Protein AF-K9RSM4-F1 (afdb_monomer_lite)

Sequence (144 aa):
MAILQDGEVTAKPLPIGGKDLDLATLADWLKSASPGLLVIEKVHSMPGQGVSSTFKFGQGYGAILGIAAALSIPTELVTPQAWKKTVLAGTAKDKDAAIDYCRRMFPQVSLLPGPRCRKPHDGLADSLCILEYGRRVLVGQLSG

Structure (mmCIF, N/CA/C/O backbone):
data_AF-K9RSM4-F1
#
_entry.id   AF-K9RSM4-F1
#
loop_
_atom_site.group_PDB
_atom_site.id
_atom_site.type_symbol
_atom_site.label_atom_id
_atom_site.label_alt_id
_atom_site.label_comp_id
_atom_site.label_asym_id
_atom_site.label_entity_id
_atom_site.label_seq_id
_atom_site.pdbx_PDB_ins_code
_atom_site.Cartn_x
_atom_site.Cartn_y
_atom_site.Cartn_z
_atom_site.occupancy
_atom_site.B_iso_or_equiv
_atom_site.auth_seq_id
_atom_site.auth_comp_id
_atom_site.auth_asym_id
_atom_site.auth_atom_id
_atom_site.pdbx_PDB_model_num
ATOM 1 N N . MET A 1 1 ? 2.625 -2.810 2.269 1.00 93.88 1 MET A N 1
ATOM 2 C CA . MET A 1 1 ? 1.397 -3.494 1.824 1.00 93.88 1 MET A CA 1
ATOM 3 C C . MET A 1 1 ? 0.770 -4.116 3.047 1.00 93.88 1 MET A C 1
ATOM 5 O O . MET A 1 1 ? 1.448 -4.882 3.725 1.00 93.88 1 MET A O 1
ATOM 9 N N . ALA A 1 2 ? -0.474 -3.753 3.335 1.00 97.50 2 ALA A N 1
ATOM 10 C CA . ALA A 1 2 ? -1.252 -4.343 4.410 1.00 97.50 2 ALA A CA 1
ATOM 11 C C . ALA A 1 2 ? -2.378 -5.190 3.810 1.00 97.50 2 ALA A C 1
ATOM 13 O O . ALA A 1 2 ? -2.890 -4.847 2.744 1.00 97.50 2 ALA A O 1
ATOM 14 N N . ILE A 1 3 ? -2.719 -6.296 4.464 1.00 96.81 3 ILE A N 1
ATOM 15 C CA . ILE A 1 3 ? -3.766 -7.230 4.044 1.00 96.81 3 ILE A CA 1
ATOM 16 C C . ILE A 1 3 ? -4.664 -7.495 5.250 1.00 96.81 3 ILE A C 1
ATOM 18 O O . ILE A 1 3 ? -4.163 -7.689 6.356 1.00 96.81 3 ILE A O 1
ATOM 22 N N . LEU A 1 4 ? -5.976 -7.493 5.017 1.00 96.06 4 LEU A N 1
ATOM 23 C CA . LEU A 1 4 ? -6.986 -7.980 5.949 1.00 96.06 4 LEU A CA 1
ATOM 24 C C . LEU A 1 4 ? -7.592 -9.231 5.326 1.00 96.06 4 LEU A C 1
ATOM 26 O O . LEU A 1 4 ? -8.220 -9.141 4.272 1.00 96.06 4 LEU A O 1
ATOM 30 N N . GLN A 1 5 ? -7.398 -10.372 5.970 1.00 92.62 5 GLN A N 1
ATOM 31 C CA . GLN A 1 5 ? -7.914 -11.657 5.518 1.00 92.62 5 GLN A CA 1
ATOM 32 C C . GLN A 1 5 ? -8.396 -12.436 6.737 1.00 92.62 5 GLN A C 1
ATOM 34 O O . GLN A 1 5 ? -7.697 -12.489 7.742 1.00 92.62 5 GLN A O 1
ATOM 39 N N . ASP A 1 6 ? -9.617 -12.969 6.676 1.00 91.00 6 ASP A N 1
ATOM 40 C CA . ASP A 1 6 ? -10.224 -13.763 7.755 1.00 91.00 6 ASP A CA 1
ATOM 41 C C . ASP A 1 6 ? -10.192 -13.078 9.141 1.00 91.00 6 ASP A C 1
ATOM 43 O O . ASP A 1 6 ? -10.063 -13.713 10.183 1.00 91.00 6 ASP A O 1
ATOM 47 N N . GLY A 1 7 ? -10.3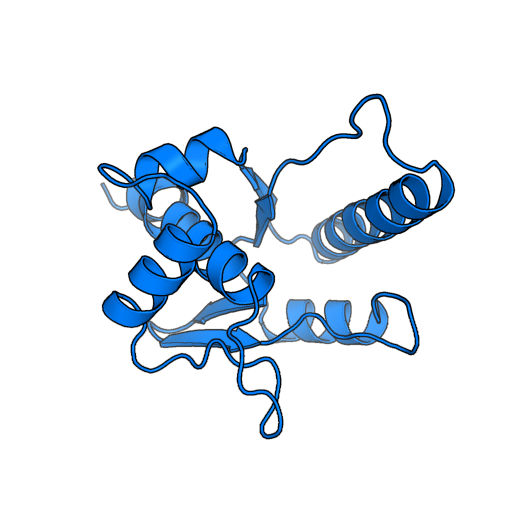12 -11.744 9.154 1.00 89.88 7 GLY A N 1
ATOM 48 C CA . GLY A 1 7 ? -10.268 -10.923 10.371 1.00 89.88 7 GLY A CA 1
ATOM 49 C C . GLY A 1 7 ? -8.858 -10.593 10.874 1.00 89.88 7 GLY A C 1
ATOM 50 O O . GLY A 1 7 ? -8.715 -9.761 11.771 1.00 89.88 7 GLY A O 1
ATOM 51 N N . GLU A 1 8 ? -7.818 -11.174 10.280 1.00 94.25 8 GLU A N 1
ATOM 52 C CA . GLU A 1 8 ? -6.428 -10.912 10.630 1.00 94.25 8 GLU A CA 1
ATOM 53 C C . GLU A 1 8 ? -5.829 -9.812 9.748 1.00 94.25 8 GLU A C 1
ATOM 55 O O . GLU A 1 8 ? -5.921 -9.840 8.519 1.00 94.25 8 GLU A O 1
ATOM 60 N N . VAL A 1 9 ? -5.186 -8.832 10.389 1.00 97.12 9 VAL A N 1
ATOM 61 C CA . VAL A 1 9 ? -4.443 -7.768 9.706 1.00 97.12 9 VAL A CA 1
ATOM 62 C C . VAL A 1 9 ? -2.957 -8.078 9.754 1.00 97.12 9 VAL A C 1
ATOM 64 O O . VAL A 1 9 ? -2.377 -8.196 10.833 1.00 97.12 9 VAL A O 1
ATOM 67 N N . THR A 1 10 ? -2.326 -8.114 8.584 1.00 96.56 10 THR A N 1
ATOM 68 C CA . THR A 1 10 ? -0.872 -8.231 8.433 1.00 96.56 10 THR A CA 1
ATOM 69 C C . THR A 1 10 ? -0.329 -7.071 7.607 1.00 96.56 10 THR A C 1
ATOM 71 O O . THR A 1 10 ? -1.040 -6.479 6.794 1.00 96.56 10 THR A O 1
ATOM 74 N N . ALA A 1 11 ? 0.945 -6.723 7.796 1.00 96.88 11 ALA A N 1
ATOM 75 C CA . ALA A 1 11 ? 1.624 -5.756 6.941 1.00 96.88 11 ALA A CA 1
ATOM 76 C C . ALA A 1 11 ? 3.083 -6.143 6.712 1.00 96.88 11 ALA A C 1
ATOM 78 O O . ALA A 1 11 ? 3.782 -6.584 7.623 1.00 96.88 11 ALA A O 1
ATOM 79 N N . LYS A 1 12 ? 3.550 -5.943 5.480 1.00 95.50 12 LYS A N 1
ATOM 80 C CA . LYS A 1 12 ? 4.948 -6.139 5.087 1.00 95.50 12 LYS A CA 1
ATOM 81 C C . LYS A 1 12 ? 5.389 -5.098 4.056 1.00 95.50 12 LYS A C 1
ATOM 83 O O . LYS A 1 12 ? 4.538 -4.552 3.336 1.00 95.50 12 LYS A O 1
ATOM 88 N N . PRO A 1 13 ? 6.693 -4.775 3.976 1.00 95.88 13 PRO A N 1
ATOM 89 C CA . PRO A 1 13 ? 7.204 -3.891 2.936 1.00 95.88 13 PRO A CA 1
ATOM 90 C C . PRO A 1 13 ? 6.863 -4.433 1.547 1.00 95.88 13 PRO A C 1
ATOM 92 O O . PRO A 1 13 ? 6.699 -5.641 1.366 1.00 95.88 13 PRO A O 1
ATOM 95 N N . LEU A 1 14 ? 6.739 -3.539 0.567 1.00 95.31 14 LEU A N 1
ATOM 96 C CA . LEU A 1 14 ? 6.654 -3.969 -0.827 1.00 95.31 14 LEU A CA 1
ATOM 97 C C . LEU A 1 14 ? 7.940 -4.720 -1.216 1.00 95.31 14 LEU A C 1
ATOM 99 O O . LEU A 1 14 ? 9.003 -4.400 -0.677 1.00 95.31 14 LEU A O 1
ATOM 103 N N . PRO A 1 15 ? 7.860 -5.713 -2.116 1.00 95.81 15 PRO A N 1
ATOM 104 C CA . PRO A 1 15 ? 9.029 -6.492 -2.492 1.00 95.81 15 PRO A CA 1
ATOM 105 C C . PRO A 1 15 ? 9.946 -5.628 -3.364 1.00 95.81 15 PRO A C 1
ATOM 107 O O . PRO A 1 15 ? 9.519 -5.098 -4.384 1.00 95.81 15 PRO A O 1
ATOM 110 N N . ILE A 1 16 ? 11.200 -5.447 -2.952 1.00 94.00 16 ILE A N 1
ATOM 111 C CA . ILE A 1 16 ? 12.178 -4.627 -3.676 1.00 94.00 16 ILE A CA 1
ATOM 112 C C . ILE A 1 16 ? 13.271 -5.534 -4.238 1.00 94.00 16 ILE A C 1
ATOM 114 O O . ILE A 1 16 ? 13.945 -6.237 -3.484 1.00 94.00 16 ILE A O 1
ATOM 118 N N . GLY A 1 17 ? 13.462 -5.479 -5.556 1.00 90.69 17 GLY A N 1
ATOM 119 C CA . GLY A 1 17 ? 14.553 -6.123 -6.279 1.00 90.69 17 GLY A CA 1
ATOM 120 C C . GLY A 1 17 ? 15.616 -5.087 -6.635 1.00 90.69 17 GLY A C 1
ATOM 121 O O . GLY A 1 17 ? 15.430 -4.253 -7.521 1.00 90.69 17 GLY A O 1
ATOM 122 N N . GLY A 1 18 ? 16.747 -5.096 -5.928 1.00 89.44 18 GLY A N 1
ATOM 123 C CA . GLY A 1 18 ? 17.777 -4.073 -6.109 1.00 89.44 18 GLY A CA 1
ATOM 124 C C . GLY A 1 18 ? 17.284 -2.687 -5.681 1.00 89.44 18 GLY A C 1
ATOM 125 O O . GLY A 1 18 ? 17.171 -2.419 -4.487 1.00 89.44 18 GLY A O 1
ATOM 126 N N . LYS A 1 19 ? 17.037 -1.789 -6.644 1.00 86.25 19 LYS A N 1
ATOM 127 C CA . LYS A 1 19 ? 16.567 -0.410 -6.389 1.00 86.25 19 LYS A CA 1
ATOM 128 C C . LYS A 1 19 ? 15.106 -0.178 -6.768 1.00 86.25 19 LYS A C 1
ATOM 130 O O . LYS A 1 19 ? 14.600 0.915 -6.519 1.00 86.25 19 LYS A O 1
ATOM 135 N N . ASP A 1 20 ? 14.460 -1.162 -7.380 1.00 90.50 20 ASP A N 1
ATOM 136 C CA . ASP A 1 20 ? 13.145 -1.002 -7.983 1.00 90.50 20 ASP A CA 1
ATOM 137 C C . ASP A 1 20 ? 12.174 -2.063 -7.431 1.00 90.50 20 ASP A C 1
ATOM 139 O O . ASP A 1 20 ? 12.567 -3.025 -6.767 1.00 90.50 20 ASP A O 1
ATOM 143 N N . LEU A 1 21 ? 10.878 -1.844 -7.648 1.00 94.50 21 LEU A N 1
ATOM 144 C CA . LEU A 1 21 ? 9.825 -2.753 -7.199 1.00 94.50 21 LEU A CA 1
ATOM 145 C C . LEU A 1 21 ? 9.952 -4.097 -7.932 1.00 94.50 21 LEU A C 1
ATOM 147 O O . LEU A 1 21 ? 9.995 -4.128 -9.161 1.00 94.50 21 LEU A O 1
ATOM 151 N N . ASP A 1 22 ? 9.980 -5.200 -7.189 1.00 97.19 22 ASP A N 1
ATOM 152 C CA . ASP A 1 22 ? 9.916 -6.541 -7.768 1.00 97.19 22 ASP A CA 1
ATOM 153 C C . ASP A 1 22 ? 8.461 -6.866 -8.131 1.00 97.19 22 ASP A C 1
ATOM 155 O O . ASP A 1 22 ? 7.653 -7.308 -7.310 1.00 97.19 22 ASP A O 1
ATOM 159 N N . LEU A 1 23 ? 8.123 -6.581 -9.388 1.00 96.75 23 LEU A N 1
ATOM 160 C CA . LEU A 1 23 ? 6.772 -6.726 -9.921 1.00 96.75 23 LEU A CA 1
ATOM 161 C C . LEU A 1 23 ? 6.314 -8.183 -10.000 1.00 96.75 23 LEU A C 1
ATOM 163 O O . LEU A 1 23 ? 5.124 -8.435 -9.831 1.00 96.75 23 LEU A O 1
ATOM 167 N N . ALA A 1 24 ? 7.231 -9.126 -10.234 1.00 97.19 24 ALA A N 1
ATOM 168 C CA . ALA A 1 24 ? 6.894 -10.544 -10.313 1.00 97.19 24 ALA A CA 1
ATOM 169 C C . ALA A 1 24 ? 6.471 -11.056 -8.933 1.00 97.19 24 ALA A C 1
ATOM 171 O O . ALA A 1 24 ? 5.358 -11.556 -8.771 1.00 97.19 24 ALA A O 1
ATOM 172 N N . THR A 1 25 ? 7.296 -10.793 -7.915 1.00 97.94 25 THR A N 1
ATOM 173 C CA . THR A 1 25 ? 6.970 -11.142 -6.528 1.00 97.94 25 THR A CA 1
ATOM 174 C C . THR A 1 25 ? 5.685 -10.451 -6.062 1.00 97.94 25 THR A C 1
ATOM 176 O O . THR A 1 25 ? 4.867 -11.062 -5.373 1.00 97.94 25 THR A O 1
ATOM 179 N N . LEU A 1 26 ? 5.461 -9.185 -6.440 1.00 97.81 26 LEU A N 1
ATOM 180 C CA . LEU A 1 26 ? 4.220 -8.488 -6.096 1.00 97.81 26 LEU A CA 1
ATOM 181 C C . LEU A 1 26 ? 2.989 -9.120 -6.766 1.00 97.81 26 LEU A C 1
ATOM 183 O O . LEU A 1 26 ? 1.961 -9.277 -6.106 1.00 97.81 26 LEU A O 1
ATOM 187 N N . ALA A 1 27 ? 3.082 -9.480 -8.047 1.00 98.19 27 ALA A N 1
ATOM 188 C CA . ALA A 1 27 ? 1.997 -10.143 -8.763 1.00 98.19 27 ALA A CA 1
ATOM 189 C C . ALA A 1 27 ? 1.659 -11.499 -8.132 1.00 98.19 27 ALA A C 1
ATOM 191 O O . ALA A 1 27 ? 0.482 -11.784 -7.913 1.00 98.19 27 ALA A O 1
ATOM 192 N N . ASP A 1 28 ? 2.668 -12.283 -7.751 1.00 98.06 28 ASP A N 1
ATOM 193 C CA . ASP A 1 28 ? 2.472 -13.556 -7.054 1.00 98.06 28 ASP A CA 1
ATOM 194 C C . ASP A 1 28 ? 1.812 -13.362 -5.686 1.00 98.06 28 ASP A C 1
ATOM 196 O O . ASP A 1 28 ? 0.908 -14.117 -5.319 1.00 98.06 28 ASP A O 1
ATOM 200 N N . TRP A 1 29 ? 2.208 -12.327 -4.937 1.00 97.19 29 TRP A N 1
ATOM 201 C CA . TRP A 1 29 ? 1.574 -11.989 -3.660 1.00 97.19 29 TRP A CA 1
ATOM 202 C C . TRP A 1 29 ? 0.100 -11.618 -3.830 1.00 97.19 29 TRP A C 1
ATOM 204 O O . TRP A 1 29 ? -0.731 -12.121 -3.076 1.00 97.19 29 TRP A O 1
ATOM 214 N N . LEU A 1 30 ? -0.234 -10.774 -4.809 1.00 97.12 30 LEU A N 1
ATOM 215 C CA . LEU A 1 30 ? -1.618 -10.368 -5.077 1.00 97.12 30 LEU A CA 1
ATOM 216 C C . LEU A 1 30 ? -2.465 -11.535 -5.586 1.00 97.12 30 LEU A C 1
ATOM 218 O O . LEU A 1 30 ? -3.591 -11.714 -5.129 1.00 97.12 30 LEU A O 1
ATOM 222 N N . LYS A 1 31 ? -1.913 -12.365 -6.474 1.00 97.19 31 LYS A N 1
ATOM 223 C CA . LYS A 1 31 ? -2.581 -13.567 -6.982 1.00 97.19 31 LYS A CA 1
ATOM 224 C C . LYS A 1 31 ? -2.859 -14.575 -5.867 1.00 97.19 31 LYS A C 1
ATOM 226 O O . LYS A 1 31 ? -3.945 -15.137 -5.822 1.00 97.19 31 LYS A O 1
ATOM 231 N N . SER A 1 32 ? -1.897 -14.782 -4.967 1.00 95.88 32 SER A N 1
ATOM 232 C CA . SER A 1 32 ? -2.038 -15.719 -3.844 1.00 95.88 32 SER A CA 1
ATOM 233 C C . SER A 1 32 ? -3.026 -15.219 -2.791 1.00 95.88 32 SER A C 1
ATOM 235 O O . SER A 1 32 ? -3.785 -16.011 -2.247 1.00 95.88 32 SER A O 1
ATOM 237 N N . ALA A 1 33 ? -3.024 -13.913 -2.506 1.00 94.94 33 ALA A N 1
ATOM 238 C CA . ALA A 1 33 ? -3.967 -13.306 -1.570 1.00 94.94 33 ALA A CA 1
ATOM 239 C C . ALA A 1 33 ? -5.393 -13.212 -2.140 1.00 94.94 33 ALA A C 1
ATOM 241 O O . ALA A 1 33 ? -6.346 -13.176 -1.371 1.00 94.94 33 ALA A O 1
ATOM 242 N N . SER A 1 34 ? -5.534 -13.145 -3.472 1.00 95.62 34 SER A N 1
ATOM 243 C CA . SER A 1 34 ? -6.808 -13.029 -4.196 1.00 95.62 34 SER A CA 1
ATOM 244 C C . SER A 1 34 ? -7.796 -12.039 -3.544 1.00 95.62 34 SER A C 1
ATOM 246 O O . SER A 1 34 ? -8.931 -12.412 -3.231 1.00 95.62 34 SER A O 1
ATOM 248 N N . PRO A 1 35 ? -7.384 -10.781 -3.290 1.00 95.88 35 PRO A N 1
ATOM 249 C CA . PRO A 1 35 ? -8.199 -9.846 -2.529 1.00 95.88 35 PRO A CA 1
ATOM 250 C C . PRO A 1 35 ? -9.472 -9.472 -3.296 1.00 95.88 35 PRO A C 1
ATOM 252 O O . PRO A 1 35 ? -9.429 -9.197 -4.494 1.00 95.88 35 PRO A O 1
ATOM 255 N N . GLY A 1 36 ? -10.598 -9.373 -2.587 1.00 96.38 36 GLY A N 1
ATOM 256 C CA . GLY A 1 36 ? -11.847 -8.864 -3.168 1.00 96.38 36 GLY A CA 1
ATOM 257 C C . GLY A 1 36 ? -11.810 -7.364 -3.491 1.00 96.38 36 GLY A C 1
ATOM 258 O O . GLY A 1 36 ? -12.634 -6.881 -4.261 1.00 96.38 36 GLY A O 1
ATOM 259 N N . LEU A 1 37 ? -10.860 -6.626 -2.908 1.00 97.56 37 LEU A N 1
ATOM 260 C CA . LEU A 1 37 ? -10.655 -5.200 -3.136 1.00 97.56 37 LEU A CA 1
ATOM 261 C C . LEU A 1 37 ? -9.192 -4.825 -2.873 1.00 97.56 37 LEU A C 1
ATOM 263 O O . LEU A 1 37 ? -8.640 -5.157 -1.822 1.00 97.56 37 LEU A O 1
ATOM 267 N N . LEU A 1 38 ? -8.590 -4.072 -3.789 1.00 98.25 38 LEU A N 1
ATOM 268 C CA . LEU A 1 38 ? -7.300 -3.416 -3.608 1.00 98.25 38 LEU A CA 1
ATOM 269 C C . LEU A 1 38 ? -7.504 -1.905 -3.467 1.00 98.25 38 LEU A C 1
ATOM 271 O O . LEU A 1 38 ? -8.114 -1.267 -4.317 1.00 98.25 38 LEU A O 1
ATOM 275 N N . VAL A 1 39 ? -6.969 -1.314 -2.401 1.00 98.44 39 VAL A N 1
ATOM 276 C CA . VAL A 1 39 ? -7.069 0.131 -2.155 1.00 98.44 39 VAL A CA 1
ATOM 277 C C . VAL A 1 39 ? -5.691 0.758 -2.301 1.00 98.44 39 VAL A C 1
ATOM 279 O O . VAL A 1 39 ? -4.738 0.334 -1.644 1.00 98.44 39 VAL A O 1
ATOM 282 N N . ILE A 1 40 ? -5.574 1.762 -3.166 1.00 98.19 40 ILE A N 1
ATOM 283 C CA . ILE A 1 40 ? -4.305 2.422 -3.488 1.00 98.19 40 ILE A CA 1
ATOM 284 C C . ILE A 1 40 ? -4.454 3.925 -3.276 1.00 98.19 40 ILE A C 1
ATOM 286 O O . ILE A 1 40 ? -5.466 4.524 -3.639 1.00 98.19 40 ILE A O 1
ATOM 290 N N . GLU A 1 41 ? -3.431 4.558 -2.701 1.00 97.94 41 GLU A N 1
ATOM 291 C CA . GLU A 1 41 ? -3.405 6.014 -2.602 1.00 97.94 41 GLU A CA 1
ATOM 292 C C . GLU A 1 41 ? -3.361 6.656 -3.997 1.00 97.94 41 GLU A C 1
ATOM 294 O O . GLU A 1 41 ? -2.473 6.385 -4.807 1.00 97.94 41 GLU A O 1
ATOM 299 N N . LYS A 1 42 ? -4.313 7.547 -4.268 1.00 97.25 42 LYS A N 1
ATOM 300 C CA . LYS A 1 42 ? -4.375 8.352 -5.482 1.00 97.25 42 LYS A CA 1
ATOM 301 C C . LYS A 1 42 ? -3.345 9.473 -5.403 1.00 97.25 42 LYS A C 1
ATOM 303 O O . LYS A 1 42 ? -3.568 10.495 -4.754 1.00 97.25 42 LYS A O 1
ATOM 308 N N . VAL A 1 43 ? -2.242 9.281 -6.111 1.00 93.00 43 VAL A N 1
ATOM 309 C CA . VAL A 1 43 ? -1.100 10.200 -6.170 1.00 93.00 43 VAL A CA 1
ATOM 310 C C . VAL A 1 43 ? -1.005 10.889 -7.530 1.00 93.00 43 VAL A C 1
ATOM 312 O O . VAL A 1 43 ? -1.527 10.405 -8.533 1.00 93.00 43 VAL A O 1
ATOM 315 N N . HIS A 1 44 ? -0.324 12.031 -7.568 1.00 89.31 44 HIS A N 1
ATOM 316 C CA . HIS A 1 44 ? -0.008 12.759 -8.794 1.00 89.31 44 HIS A CA 1
ATOM 317 C C . HIS A 1 44 ? 1.376 13.403 -8.692 1.00 89.31 44 HIS A C 1
ATOM 319 O O . HIS A 1 44 ? 1.896 13.616 -7.596 1.00 89.31 44 HIS A O 1
ATOM 325 N N . SER A 1 45 ? 1.977 13.724 -9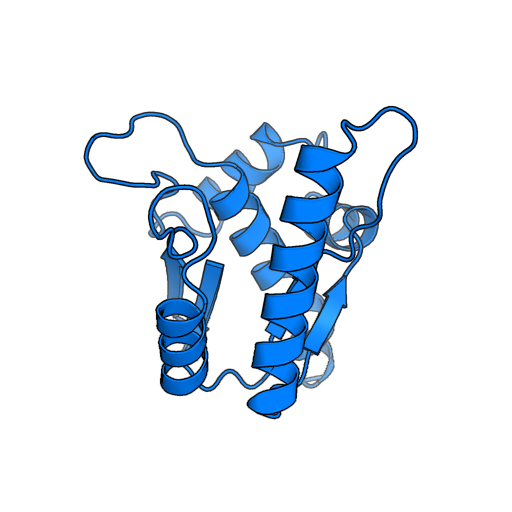.838 1.00 87.94 45 SER A N 1
ATOM 326 C CA . SER A 1 45 ? 3.219 14.497 -9.878 1.00 87.94 45 SER A CA 1
ATOM 327 C C . SER A 1 45 ? 3.001 15.904 -9.323 1.00 87.94 45 SER A C 1
ATOM 329 O O . SER A 1 45 ? 1.954 16.514 -9.566 1.00 87.94 45 SER A O 1
ATOM 331 N N . MET A 1 46 ? 4.011 16.435 -8.636 1.00 86.19 46 MET A N 1
ATOM 332 C CA . MET A 1 46 ? 4.014 17.803 -8.118 1.00 86.19 46 MET A CA 1
ATOM 333 C C . MET A 1 46 ? 5.091 18.657 -8.797 1.00 86.19 46 MET A C 1
ATOM 335 O O . MET A 1 46 ? 6.185 18.149 -9.073 1.00 86.19 46 MET A O 1
ATOM 339 N N . PRO A 1 47 ? 4.834 19.960 -9.028 1.00 87.56 47 PRO A N 1
ATOM 340 C CA . PRO A 1 47 ? 5.874 20.895 -9.443 1.00 87.56 47 PRO A CA 1
ATOM 341 C C . PRO A 1 47 ? 7.076 20.858 -8.486 1.00 87.56 47 PRO A C 1
ATOM 343 O O . PRO A 1 47 ? 6.905 20.768 -7.272 1.00 87.56 47 PRO A O 1
ATOM 346 N N . GLY A 1 48 ? 8.292 20.921 -9.033 1.00 88.00 48 GLY A N 1
ATOM 347 C CA . GLY A 1 48 ? 9.536 20.937 -8.249 1.00 88.00 48 GLY A CA 1
ATOM 348 C C . GLY A 1 48 ? 10.088 19.563 -7.842 1.00 88.00 48 GLY A C 1
ATOM 349 O O . GLY A 1 48 ? 11.145 19.505 -7.218 1.00 88.00 48 GLY A O 1
ATOM 350 N N . GLN A 1 49 ? 9.432 18.453 -8.202 1.00 88.69 49 GLN A N 1
ATOM 351 C CA . GLN A 1 49 ? 9.992 17.113 -7.994 1.00 88.69 49 GLN A CA 1
ATOM 352 C C . GLN A 1 49 ? 11.050 16.755 -9.051 1.00 88.69 49 GLN A C 1
ATOM 354 O O . GLN A 1 49 ? 10.932 17.118 -10.222 1.00 88.69 49 GLN A O 1
ATOM 359 N N . GLY A 1 50 ? 12.073 15.993 -8.651 1.00 92.50 50 GLY A N 1
ATOM 360 C CA . GLY A 1 50 ? 13.109 15.509 -9.565 1.00 92.50 50 GLY A CA 1
ATOM 361 C C . GLY A 1 50 ? 12.538 14.563 -10.625 1.00 92.50 50 GLY A C 1
ATOM 362 O O . GLY A 1 50 ? 11.930 13.546 -10.293 1.00 92.50 50 GLY A O 1
ATOM 363 N N . VAL A 1 51 ? 12.779 14.860 -11.904 1.00 93.00 51 VAL A N 1
ATOM 364 C CA . VAL A 1 51 ? 12.166 14.143 -13.040 1.00 93.00 51 VAL A CA 1
ATOM 365 C C . VAL A 1 51 ? 12.441 12.636 -13.034 1.00 93.00 51 VAL A C 1
ATOM 367 O O . VAL A 1 51 ? 11.530 11.846 -13.267 1.00 93.00 51 VAL A O 1
ATOM 370 N N . SER A 1 52 ? 13.665 12.219 -12.692 1.00 91.31 52 SER A N 1
ATOM 371 C CA . SER A 1 52 ? 14.038 10.798 -12.647 1.00 91.31 52 SER A CA 1
ATOM 372 C C . SER A 1 52 ? 13.298 10.043 -11.537 1.00 91.31 52 SER A C 1
ATOM 374 O O . SER A 1 52 ? 12.745 8.971 -11.781 1.00 91.31 52 SER A O 1
ATOM 376 N N . SER A 1 53 ? 13.221 10.619 -10.332 1.00 89.06 53 SER A N 1
ATOM 377 C CA . SER A 1 53 ? 12.474 10.026 -9.217 1.00 89.06 53 SER A CA 1
ATOM 378 C C . SER A 1 53 ? 10.972 9.990 -9.486 1.00 89.06 53 SER A C 1
ATOM 380 O O . SER A 1 53 ? 10.332 8.986 -9.185 1.00 89.06 53 SER A O 1
ATOM 382 N N . THR A 1 54 ? 10.420 11.039 -10.101 1.00 93.25 54 THR A N 1
ATOM 383 C CA . THR A 1 54 ? 8.997 11.102 -10.456 1.00 93.25 54 THR A CA 1
ATOM 384 C C . THR A 1 54 ? 8.643 10.052 -11.505 1.00 93.25 54 THR A C 1
ATOM 386 O O . THR A 1 54 ? 7.634 9.369 -11.355 1.00 93.25 54 THR A O 1
ATOM 389 N N . PHE A 1 55 ? 9.488 9.862 -12.525 1.00 92.25 55 PHE A N 1
ATOM 390 C CA . PHE A 1 55 ? 9.284 8.819 -13.533 1.00 92.25 55 PHE A CA 1
ATOM 391 C C . PHE A 1 55 ? 9.307 7.418 -12.912 1.00 92.25 55 PHE A C 1
ATOM 393 O O . PHE A 1 55 ? 8.376 6.645 -13.120 1.00 92.25 55 PHE A O 1
ATOM 400 N N . LYS A 1 56 ? 10.318 7.107 -12.088 1.00 91.06 56 LYS A N 1
ATOM 401 C CA . LYS A 1 56 ? 10.413 5.813 -11.388 1.00 91.06 56 LYS A CA 1
ATOM 402 C C . LYS A 1 56 ? 9.212 5.547 -10.483 1.00 91.06 56 LYS A C 1
ATOM 404 O O . LYS A 1 56 ? 8.663 4.448 -10.488 1.00 91.06 56 LYS A O 1
ATOM 409 N N . PHE A 1 57 ? 8.791 6.556 -9.722 1.00 92.12 57 PHE A N 1
ATOM 410 C CA . PHE A 1 57 ? 7.608 6.458 -8.874 1.00 92.12 57 PHE A CA 1
ATOM 411 C C . PHE A 1 57 ? 6.343 6.203 -9.705 1.00 92.12 57 PHE A C 1
ATOM 413 O O . PHE A 1 57 ? 5.582 5.289 -9.394 1.00 92.12 57 PHE A O 1
ATOM 420 N N . GLY A 1 58 ? 6.157 6.950 -10.798 1.00 94.75 58 GLY A N 1
ATOM 421 C CA . GLY A 1 58 ? 5.044 6.766 -11.729 1.00 94.75 58 GLY A CA 1
ATOM 422 C C . GLY A 1 58 ? 5.036 5.386 -12.389 1.00 94.75 58 GLY A C 1
ATOM 423 O O . GLY A 1 58 ? 3.975 4.777 -12.498 1.00 94.75 58 GLY A O 1
ATOM 424 N N . GLN A 1 59 ? 6.206 4.855 -12.758 1.00 95.00 59 GLN A N 1
ATOM 425 C CA . GLN A 1 59 ? 6.351 3.496 -13.283 1.00 95.00 59 GLN A CA 1
ATOM 426 C C . GLN A 1 59 ? 5.903 2.453 -12.252 1.00 95.00 59 GLN A C 1
ATOM 428 O O . GLN A 1 59 ? 5.131 1.561 -12.592 1.00 95.00 59 GLN A O 1
ATOM 433 N N . GLY A 1 60 ? 6.337 2.576 -10.993 1.00 95.06 60 GLY A N 1
ATOM 434 C CA . GLY A 1 60 ? 5.904 1.685 -9.914 1.00 95.06 60 GLY A CA 1
ATOM 435 C C . GLY A 1 60 ? 4.396 1.762 -9.663 1.00 95.06 60 GLY A C 1
ATOM 436 O O . GLY A 1 60 ? 3.727 0.734 -9.633 1.00 95.06 60 GLY A O 1
ATOM 437 N N . TYR A 1 61 ? 3.848 2.974 -9.552 1.00 96.62 61 TYR A N 1
ATOM 438 C CA . TYR A 1 61 ? 2.411 3.204 -9.385 1.00 96.62 61 TYR A CA 1
ATOM 439 C C . TYR A 1 61 ? 1.596 2.590 -10.533 1.00 96.62 61 TYR A C 1
ATOM 441 O O . TYR A 1 61 ? 0.681 1.805 -10.292 1.00 96.62 61 TYR A O 1
ATOM 449 N N . GLY A 1 62 ? 1.969 2.880 -11.782 1.00 97.56 62 GLY A N 1
ATOM 450 C CA . GLY A 1 62 ? 1.307 2.333 -12.966 1.00 97.56 62 GLY A CA 1
ATOM 451 C C . GLY A 1 62 ? 1.412 0.811 -13.058 1.00 97.56 62 GLY A C 1
ATOM 452 O O . GLY A 1 62 ? 0.438 0.156 -13.418 1.00 97.56 62 GLY A O 1
ATOM 453 N N . ALA A 1 63 ? 2.553 0.230 -12.679 1.00 97.56 63 ALA A N 1
ATOM 454 C CA . ALA A 1 63 ? 2.734 -1.217 -12.672 1.00 97.56 63 ALA A CA 1
ATOM 455 C C . ALA A 1 63 ? 1.819 -1.916 -11.657 1.00 97.56 63 ALA A C 1
ATOM 457 O O . ALA A 1 63 ? 1.230 -2.941 -11.989 1.00 97.56 63 ALA A O 1
ATOM 458 N N . ILE A 1 64 ? 1.641 -1.353 -10.456 1.00 97.81 64 ILE A N 1
ATOM 459 C CA . ILE A 1 64 ? 0.706 -1.896 -9.455 1.00 97.81 64 ILE A CA 1
ATOM 460 C C . ILE A 1 64 ? -0.725 -1.898 -10.010 1.00 97.81 64 ILE A C 1
ATOM 462 O O . ILE A 1 64 ? -1.410 -2.916 -9.919 1.00 97.81 64 ILE A O 1
ATOM 466 N N . LEU A 1 65 ? -1.156 -0.794 -10.632 1.00 98.44 65 LEU A N 1
ATOM 467 C CA . LEU A 1 65 ? -2.474 -0.712 -11.275 1.00 98.44 65 LEU A CA 1
ATOM 468 C C . LEU A 1 65 ? -2.619 -1.714 -12.423 1.00 98.44 65 LEU A C 1
ATOM 470 O O . LEU A 1 65 ? -3.657 -2.358 -12.548 1.00 98.44 65 LEU A O 1
ATOM 474 N N . GLY A 1 66 ? -1.574 -1.874 -13.236 1.00 98.56 66 GLY A N 1
ATOM 475 C CA . GLY A 1 66 ? -1.546 -2.840 -14.330 1.00 98.56 66 GLY A CA 1
ATOM 476 C C . GLY A 1 66 ? -1.662 -4.284 -13.843 1.00 98.56 66 GLY A C 1
ATOM 477 O O . GLY A 1 66 ? -2.445 -5.045 -14.402 1.00 98.56 66 GLY A O 1
ATOM 478 N N . ILE A 1 67 ? -0.942 -4.654 -12.778 1.00 98.50 67 ILE A N 1
ATOM 479 C CA . ILE A 1 67 ? -1.039 -5.985 -12.156 1.00 98.50 67 ILE A CA 1
ATOM 480 C C . ILE A 1 67 ? -2.453 -6.218 -11.622 1.00 98.50 67 ILE A C 1
ATOM 482 O O . ILE A 1 67 ? -3.041 -7.262 -11.895 1.00 98.50 67 ILE A O 1
ATOM 486 N N . ALA A 1 68 ? -3.013 -5.252 -10.892 1.00 98.38 68 ALA A N 1
ATOM 487 C CA . ALA A 1 68 ? -4.359 -5.371 -10.341 1.00 98.38 68 ALA A CA 1
ATOM 488 C C . ALA A 1 68 ? -5.413 -5.553 -11.444 1.00 98.38 68 ALA A C 1
ATOM 490 O O . ALA A 1 68 ? -6.237 -6.463 -11.363 1.00 98.38 68 ALA A O 1
ATOM 491 N N . ALA A 1 69 ? -5.327 -4.757 -12.515 1.00 98.50 69 ALA A N 1
ATOM 492 C CA . ALA A 1 69 ? -6.198 -4.880 -13.679 1.00 98.50 69 ALA A CA 1
ATOM 493 C C . ALA A 1 69 ? -6.030 -6.234 -14.390 1.00 98.50 69 ALA A C 1
ATOM 495 O O . ALA A 1 69 ? -7.022 -6.887 -14.705 1.00 98.50 69 ALA A O 1
ATOM 496 N N . ALA A 1 70 ? -4.791 -6.694 -14.596 1.00 98.50 70 ALA A N 1
ATOM 497 C CA . ALA A 1 70 ? -4.505 -7.982 -15.230 1.00 98.50 70 ALA A CA 1
ATOM 498 C C . ALA A 1 70 ? -5.038 -9.174 -14.417 1.00 98.50 70 ALA A C 1
ATOM 500 O O . ALA A 1 70 ? -5.473 -10.169 -14.991 1.00 98.50 70 ALA A O 1
ATOM 501 N N . LEU A 1 71 ? -5.036 -9.063 -13.087 1.00 98.25 71 LEU A N 1
ATOM 502 C CA . LEU A 1 71 ? -5.603 -10.058 -12.174 1.00 98.25 71 LEU A CA 1
ATOM 503 C C . LEU A 1 71 ? -7.112 -9.875 -11.939 1.00 98.25 71 LEU A C 1
ATOM 505 O O . LEU A 1 71 ? -7.692 -10.63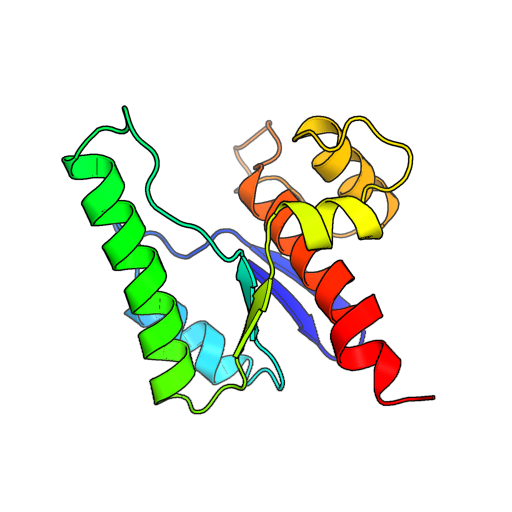3 -11.168 1.00 98.25 71 LEU A O 1
ATOM 509 N N . SER A 1 72 ? -7.754 -8.902 -12.597 1.00 98.19 72 SER A N 1
ATOM 510 C CA . SER A 1 72 ? -9.175 -8.565 -12.413 1.00 98.19 72 SER A CA 1
ATOM 511 C C . SER A 1 72 ? -9.554 -8.256 -10.957 1.00 98.19 72 SER A C 1
ATOM 513 O O . SER A 1 72 ? -10.665 -8.550 -10.521 1.00 98.19 72 SER A O 1
ATOM 515 N N . ILE A 1 73 ? -8.634 -7.655 -10.200 1.00 98.19 73 ILE A N 1
ATOM 516 C CA . ILE A 1 73 ? -8.863 -7.253 -8.811 1.00 98.19 73 ILE A CA 1
ATOM 517 C C . ILE A 1 73 ? -9.589 -5.898 -8.807 1.00 98.19 73 ILE A C 1
ATOM 519 O O . ILE A 1 73 ? -9.029 -4.914 -9.312 1.00 98.19 73 ILE A O 1
ATOM 523 N N . PRO A 1 74 ? -10.797 -5.793 -8.215 1.00 97.81 74 PRO A N 1
ATOM 524 C CA . PRO A 1 74 ? -11.458 -4.507 -8.018 1.00 97.81 74 PRO A CA 1
ATOM 525 C C . PRO A 1 74 ? -10.523 -3.545 -7.289 1.00 97.81 74 PRO A C 1
ATOM 527 O O . PRO A 1 74 ? -9.959 -3.892 -6.252 1.00 97.81 74 PRO A O 1
ATOM 530 N N . THR A 1 75 ? -10.310 -2.356 -7.850 1.00 98.31 75 THR A N 1
ATOM 531 C CA . THR A 1 75 ? -9.305 -1.412 -7.351 1.00 98.31 75 THR A CA 1
ATOM 532 C C . THR A 1 75 ? -9.918 -0.042 -7.116 1.00 98.31 75 THR A C 1
ATOM 534 O O . THR A 1 75 ? -10.496 0.540 -8.029 1.00 98.31 75 THR A O 1
ATOM 537 N N . GLU A 1 76 ? -9.7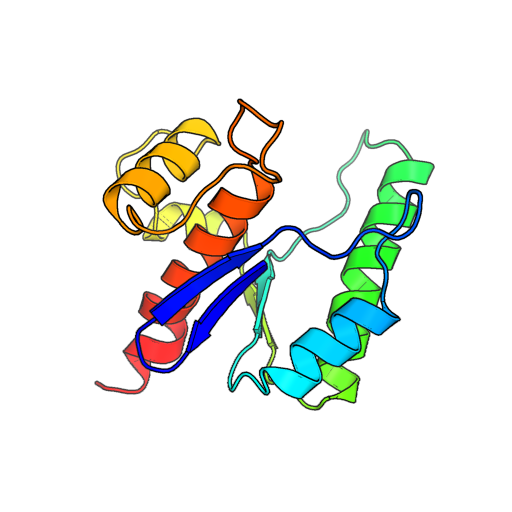22 0.495 -5.915 1.00 98.25 76 GLU A N 1
ATOM 538 C CA . GLU A 1 76 ? -10.191 1.821 -5.516 1.00 98.25 76 GLU A CA 1
ATOM 539 C C . GLU A 1 76 ? -9.021 2.768 -5.250 1.00 98.25 76 GLU A C 1
ATOM 541 O O . GLU A 1 76 ? -8.072 2.444 -4.528 1.00 98.25 76 GLU A O 1
ATOM 546 N N . LEU A 1 77 ? -9.101 3.966 -5.836 1.00 98.31 77 LEU A N 1
ATOM 547 C CA . LEU A 1 77 ? -8.082 5.005 -5.703 1.00 98.31 77 LEU A CA 1
ATOM 548 C C . LEU A 1 77 ? -8.533 6.069 -4.706 1.00 98.31 77 LEU A C 1
ATOM 550 O O . LEU A 1 77 ? -9.428 6.866 -4.991 1.00 98.31 77 LEU A O 1
ATOM 554 N N . VAL A 1 78 ? -7.863 6.139 -3.558 1.00 97.94 78 VAL A N 1
ATOM 555 C CA . VAL A 1 78 ? -8.262 7.007 -2.439 1.00 97.94 78 VAL A CA 1
ATOM 556 C C . VAL A 1 78 ? -7.271 8.143 -2.244 1.00 97.94 78 VAL A C 1
ATOM 558 O O . VAL A 1 78 ? -6.066 7.929 -2.188 1.00 97.94 78 VAL A O 1
ATOM 561 N N . THR A 1 79 ? -7.743 9.382 -2.141 1.00 97.81 79 THR A N 1
ATOM 562 C CA . THR A 1 79 ? -6.824 10.517 -1.974 1.00 97.81 79 THR A CA 1
ATOM 563 C C . THR A 1 79 ? -6.215 10.545 -0.567 1.00 97.81 79 THR A C 1
ATOM 565 O O . THR A 1 79 ? -6.893 10.154 0.394 1.00 97.81 79 THR A O 1
ATOM 568 N N . PRO A 1 80 ? -4.987 11.082 -0.404 1.00 97.31 80 PRO A N 1
ATOM 569 C CA . PRO A 1 80 ? -4.381 11.295 0.908 1.00 97.31 80 PRO A CA 1
ATOM 570 C C . PRO A 1 80 ? -5.306 12.025 1.883 1.00 97.31 80 PRO A C 1
ATOM 572 O O . PRO A 1 80 ? -5.421 11.683 3.057 1.00 97.31 80 PRO A O 1
ATOM 575 N N . GLN A 1 81 ? -6.010 13.040 1.386 1.00 97.12 81 GLN A N 1
ATOM 576 C CA . GLN A 1 81 ? -6.909 13.867 2.179 1.00 97.12 81 GLN A CA 1
ATOM 577 C C . GLN A 1 81 ? -8.116 13.068 2.681 1.00 97.12 81 GLN A C 1
ATOM 579 O O . GLN A 1 81 ? -8.523 13.253 3.829 1.00 97.12 81 GLN A O 1
ATOM 584 N N . ALA A 1 82 ? -8.683 12.187 1.848 1.00 97.62 82 ALA A N 1
ATOM 585 C CA . ALA A 1 82 ? -9.855 11.395 2.203 1.00 97.62 82 ALA A CA 1
ATOM 586 C C . ALA A 1 82 ? -9.538 10.401 3.325 1.00 97.62 82 ALA A C 1
ATOM 588 O O . ALA A 1 82 ? -10.197 10.431 4.369 1.00 97.62 82 ALA A O 1
ATOM 589 N N . TRP A 1 83 ? -8.498 9.576 3.162 1.00 97.94 83 TRP A N 1
ATOM 590 C CA . TRP A 1 83 ? -8.177 8.575 4.178 1.00 97.94 83 TRP A CA 1
ATOM 591 C C . TRP A 1 83 ? -7.673 9.219 5.472 1.00 97.94 83 TRP A C 1
ATOM 593 O O . TRP A 1 83 ? -8.111 8.826 6.553 1.00 97.94 83 TRP A O 1
ATOM 603 N N . LYS A 1 84 ? -6.856 10.282 5.396 1.00 98.25 84 LYS A N 1
ATOM 604 C CA . LYS A 1 84 ? -6.384 11.006 6.590 1.00 98.25 84 LYS A CA 1
ATOM 605 C C . LYS A 1 84 ? -7.519 11.671 7.353 1.00 98.25 84 LYS A C 1
ATOM 607 O O . LYS A 1 84 ? -7.501 11.685 8.581 1.00 98.25 84 LYS A O 1
ATOM 612 N N . LYS A 1 85 ? -8.511 12.232 6.652 1.00 97.31 85 LYS A N 1
ATOM 613 C CA . LYS A 1 85 ? -9.685 12.845 7.290 1.00 97.31 85 LYS A CA 1
ATOM 614 C C . LYS A 1 85 ? -10.461 11.827 8.122 1.00 97.31 85 LYS A C 1
ATOM 616 O O . LYS A 1 85 ? -10.892 12.176 9.214 1.00 97.31 85 LYS A O 1
ATOM 621 N N . THR A 1 86 ? -10.624 10.609 7.615 1.00 97.19 86 THR A N 1
ATOM 622 C CA . THR A 1 86 ? -11.412 9.563 8.277 1.00 97.19 86 THR A CA 1
ATOM 623 C C . THR A 1 86 ? -10.626 8.822 9.355 1.00 97.19 86 THR A C 1
ATOM 625 O O . THR A 1 86 ? -11.132 8.614 10.455 1.00 97.19 86 THR A O 1
ATOM 628 N N . VAL A 1 87 ? -9.401 8.396 9.050 1.00 97.81 87 VAL A N 1
ATOM 629 C CA . VAL A 1 87 ? -8.621 7.494 9.913 1.00 97.81 87 VAL A CA 1
ATOM 630 C C . VAL A 1 87 ? -7.876 8.273 10.992 1.00 97.81 87 VAL A C 1
ATOM 632 O O . VAL A 1 87 ? -7.856 7.862 12.148 1.00 97.81 87 VAL A O 1
ATOM 635 N N . LEU A 1 88 ? -7.326 9.436 10.636 1.00 97.94 88 LEU A N 1
ATOM 636 C CA . LEU A 1 88 ? -6.526 10.285 11.523 1.00 97.94 88 LEU A CA 1
ATOM 637 C C . LEU A 1 88 ? -7.311 11.513 12.016 1.00 97.94 88 LEU A C 1
ATOM 639 O O . LEU A 1 88 ? -6.737 12.574 12.288 1.00 97.94 88 LEU A O 1
ATOM 643 N N . ALA A 1 89 ? -8.638 11.391 12.107 1.00 96.56 89 ALA A N 1
ATOM 644 C CA . ALA A 1 89 ? -9.514 12.440 12.620 1.00 96.56 89 ALA A CA 1
ATOM 645 C C . ALA A 1 89 ? -9.059 12.909 14.016 1.00 96.56 89 ALA A C 1
ATOM 647 O O . ALA A 1 89 ? -8.725 12.097 14.875 1.00 96.56 89 ALA A O 1
ATOM 648 N N . GLY A 1 90 ? -9.032 14.228 14.236 1.00 95.56 90 GLY A N 1
ATOM 649 C CA . GLY A 1 90 ? -8.611 14.820 15.514 1.00 95.56 90 GLY A CA 1
ATOM 650 C C . GLY A 1 90 ? -7.100 14.834 15.778 1.00 95.56 90 GLY A C 1
ATOM 651 O O . GLY A 1 90 ? -6.693 15.187 16.877 1.00 95.56 90 GLY A O 1
ATOM 652 N N . THR A 1 91 ? -6.265 14.479 14.797 1.00 96.50 91 THR A N 1
ATOM 653 C CA . THR A 1 91 ? -4.796 14.507 14.920 1.00 96.50 91 THR A CA 1
ATOM 654 C C . THR A 1 91 ? -4.158 15.533 13.976 1.00 96.50 91 THR A C 1
ATOM 656 O O . THR A 1 91 ? -4.845 16.158 13.162 1.00 96.50 91 THR A O 1
ATOM 659 N N . ALA A 1 92 ? -2.828 15.648 14.029 1.00 94.81 92 ALA A N 1
ATOM 660 C CA . ALA A 1 92 ? -2.037 16.432 13.081 1.00 94.81 92 ALA A CA 1
ATOM 661 C C . ALA A 1 92 ? -2.053 15.880 11.636 1.00 94.81 92 ALA A C 1
ATOM 663 O O . ALA A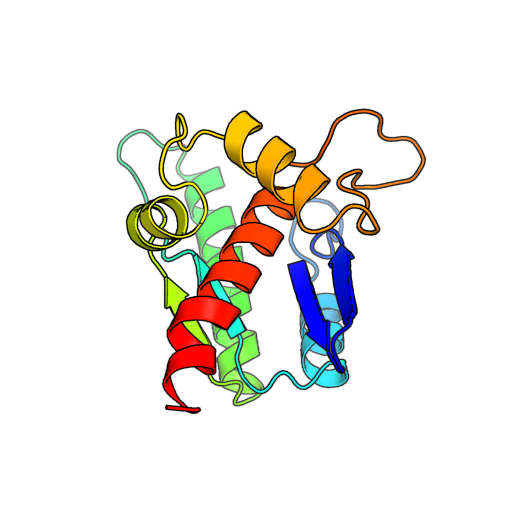 1 92 ? -1.703 16.608 10.709 1.00 94.81 92 ALA A O 1
ATOM 664 N N . LYS A 1 93 ? -2.505 14.630 11.413 1.00 95.25 93 LYS A N 1
ATOM 665 C CA . LYS A 1 93 ? -2.561 13.958 10.090 1.00 95.25 93 LYS A CA 1
ATOM 666 C C . LYS A 1 93 ? -1.200 13.864 9.377 1.00 95.25 93 LYS A C 1
ATOM 668 O O . LYS A 1 93 ? -1.124 13.764 8.142 1.00 95.25 93 LYS A O 1
ATOM 673 N N . ASP A 1 94 ? -0.133 13.898 10.161 1.00 94.81 94 ASP A N 1
ATOM 674 C CA . ASP A 1 94 ? 1.241 13.682 9.736 1.00 94.81 94 ASP A CA 1
ATOM 675 C C . ASP A 1 94 ? 1.635 12.201 9.877 1.00 94.81 94 ASP A C 1
ATOM 677 O O . ASP A 1 94 ? 0.800 11.319 10.098 1.00 94.81 94 ASP A O 1
ATOM 681 N N . LYS A 1 95 ? 2.921 11.926 9.662 1.00 91.81 95 LYS A N 1
ATOM 682 C CA . LYS A 1 95 ? 3.478 10.572 9.681 1.00 91.81 95 LYS A CA 1
ATOM 683 C C . LYS A 1 95 ? 3.483 9.972 11.084 1.00 91.81 95 LYS A C 1
ATOM 685 O O . LYS A 1 95 ? 3.146 8.801 11.244 1.00 91.81 95 LYS A O 1
ATOM 690 N N . ASP A 1 96 ? 3.802 10.779 12.092 1.00 95.81 96 ASP A N 1
ATOM 691 C CA . ASP A 1 96 ? 3.834 10.332 13.484 1.00 95.81 96 ASP A CA 1
ATOM 692 C C . ASP A 1 96 ? 2.421 9.979 13.967 1.00 95.81 96 ASP A C 1
ATOM 694 O O . ASP A 1 96 ? 2.217 8.911 14.545 1.00 95.81 96 ASP A O 1
ATOM 698 N N . ALA A 1 97 ? 1.412 10.780 13.600 1.00 97.25 97 ALA A N 1
ATOM 699 C CA . ALA A 1 97 ? 0.012 10.462 13.865 1.00 97.25 97 ALA A CA 1
ATOM 700 C C . ALA A 1 97 ? -0.427 9.131 13.227 1.00 97.25 97 ALA A C 1
ATOM 702 O O . ALA A 1 97 ? -1.177 8.375 13.849 1.00 97.25 97 ALA A O 1
ATOM 703 N N . ALA A 1 98 ? 0.036 8.820 12.010 1.00 97.81 98 ALA A N 1
ATOM 704 C CA . ALA A 1 98 ? -0.252 7.544 11.352 1.00 97.81 98 ALA A CA 1
ATOM 705 C C . ALA A 1 98 ? 0.404 6.357 12.077 1.00 97.81 98 ALA A C 1
ATOM 707 O O . ALA A 1 98 ? -0.238 5.325 12.296 1.00 97.81 98 ALA A O 1
ATOM 708 N N . ILE A 1 99 ? 1.663 6.504 12.497 1.00 97.81 99 ILE A N 1
ATOM 709 C CA . ILE A 1 99 ? 2.392 5.488 13.269 1.00 97.81 99 ILE A CA 1
ATOM 710 C C . ILE A 1 99 ? 1.699 5.232 14.612 1.00 97.81 99 ILE A C 1
ATOM 712 O O . ILE A 1 99 ? 1.453 4.077 14.968 1.00 97.81 99 ILE A O 1
ATOM 716 N N . ASP A 1 100 ? 1.346 6.287 15.343 1.00 97.75 100 ASP A N 1
ATOM 717 C CA . ASP A 1 100 ? 0.698 6.181 16.652 1.00 97.75 100 ASP A CA 1
ATOM 718 C C . ASP A 1 100 ? -0.726 5.637 16.552 1.00 97.75 100 ASP A C 1
ATOM 720 O O . ASP A 1 100 ? -1.178 4.888 17.422 1.00 97.75 100 ASP A O 1
ATOM 724 N N . TYR A 1 101 ? -1.437 5.960 15.473 1.00 98.12 101 TYR A N 1
ATOM 725 C CA . TYR A 1 101 ? -2.693 5.304 15.142 1.00 98.12 101 TYR A CA 1
ATOM 726 C C . TYR A 1 101 ? -2.496 3.794 14.963 1.00 98.12 101 TYR A C 1
ATOM 728 O O . TYR A 1 101 ? -3.179 3.003 15.616 1.00 98.12 101 TYR A O 1
ATOM 736 N N . CYS A 1 102 ? -1.530 3.386 14.136 1.00 98.06 102 CYS A N 1
ATOM 737 C CA . CYS A 1 102 ? -1.281 1.976 13.847 1.00 98.06 102 CYS A CA 1
ATOM 738 C C . CYS A 1 102 ? -0.847 1.192 15.089 1.00 98.06 102 CYS A C 1
ATOM 740 O O . CYS A 1 102 ? -1.337 0.091 15.300 1.00 98.06 102 CYS A O 1
ATOM 742 N N . ARG A 1 103 ? -0.001 1.762 15.955 1.00 97.31 103 ARG A N 1
ATOM 743 C CA . ARG A 1 103 ? 0.406 1.123 17.221 1.00 97.31 103 ARG A CA 1
ATOM 744 C C . ARG A 1 103 ? -0.769 0.830 18.150 1.00 97.31 103 ARG A C 1
ATOM 746 O O . ARG A 1 103 ? -0.746 -0.173 18.854 1.00 97.31 103 ARG A O 1
ATOM 753 N N . ARG A 1 104 ? -1.776 1.708 18.172 1.00 97.25 104 ARG A N 1
ATOM 754 C CA . ARG A 1 104 ? -2.976 1.531 19.002 1.00 97.25 104 ARG A CA 1
ATOM 755 C C . ARG A 1 104 ? -3.969 0.555 18.382 1.00 97.25 104 ARG A C 1
ATOM 757 O O . ARG A 1 104 ? -4.547 -0.247 19.103 1.00 97.25 104 ARG A O 1
ATOM 764 N N . MET A 1 105 ? -4.185 0.647 17.071 1.00 97.38 105 MET A N 1
ATOM 765 C CA . MET A 1 105 ? -5.228 -0.119 16.380 1.00 97.38 105 MET A CA 1
ATOM 766 C C . MET A 1 105 ? -4.771 -1.500 15.907 1.00 97.38 105 MET A C 1
ATOM 768 O O . MET A 1 105 ? -5.595 -2.399 15.784 1.00 97.38 105 MET A O 1
ATOM 772 N N . PHE A 1 106 ? -3.474 -1.669 15.659 1.00 96.81 106 PHE A N 1
ATOM 773 C CA . PHE A 1 106 ? -2.857 -2.901 15.169 1.00 96.81 106 PHE A CA 1
ATOM 774 C C . PHE A 1 106 ? -1.621 -3.261 16.015 1.00 96.81 106 PHE A C 1
ATOM 776 O O . PHE A 1 106 ? -0.522 -3.381 15.468 1.00 96.81 106 PHE A O 1
ATOM 783 N N . PRO A 1 107 ? -1.754 -3.411 17.349 1.00 96.50 107 PRO A N 1
ATOM 784 C CA . PRO A 1 107 ? -0.613 -3.636 18.245 1.00 96.50 107 PRO A CA 1
ATOM 785 C C . PRO A 1 107 ? 0.181 -4.914 17.925 1.00 96.50 107 PRO A C 1
ATOM 787 O O . PRO A 1 107 ? 1.358 -5.008 18.265 1.00 96.50 107 PRO A O 1
ATOM 790 N N . GLN A 1 108 ? -0.442 -5.884 17.253 1.00 95.50 108 GLN A N 1
ATOM 791 C CA . GLN A 1 108 ? 0.180 -7.126 16.795 1.00 95.50 108 GLN A CA 1
ATOM 792 C C . GLN A 1 108 ? 1.032 -6.962 15.525 1.00 95.50 108 GLN A C 1
ATOM 794 O O . GLN A 1 108 ? 1.837 -7.836 15.206 1.00 95.50 108 GLN A O 1
ATOM 799 N N . VAL A 1 109 ? 0.867 -5.863 14.782 1.00 96.75 109 VAL A N 1
ATOM 800 C CA . VAL A 1 109 ? 1.560 -5.638 13.510 1.00 96.75 109 VAL A CA 1
ATOM 801 C C . VAL A 1 109 ? 2.811 -4.798 13.740 1.00 96.75 109 VAL A C 1
ATOM 803 O O . VAL A 1 109 ? 2.751 -3.635 14.136 1.00 96.75 109 VAL A O 1
ATOM 806 N N . SER A 1 110 ? 3.976 -5.371 13.439 1.00 96.25 110 SER A N 1
ATOM 807 C CA . SER A 1 110 ? 5.235 -4.628 13.484 1.00 96.25 110 SER A CA 1
ATOM 808 C C . SER A 1 110 ? 5.310 -3.597 12.355 1.00 96.25 110 SER A C 1
ATOM 810 O O . SER A 1 110 ? 5.153 -3.924 11.181 1.00 96.25 110 SER A O 1
ATOM 812 N N . LEU A 1 111 ? 5.634 -2.350 12.704 1.00 96.75 111 LEU A N 1
ATOM 813 C CA . LEU A 1 111 ? 5.937 -1.289 11.735 1.00 96.75 111 LEU A CA 1
ATOM 814 C C . LEU A 1 111 ? 7.420 -1.250 11.341 1.00 96.75 111 LEU A C 1
ATOM 816 O O . LEU A 1 111 ? 7.845 -0.333 10.639 1.00 96.75 111 LEU A O 1
ATOM 820 N N . LEU A 1 112 ? 8.233 -2.199 11.807 1.00 96.31 112 LEU A N 1
ATOM 821 C CA . LEU A 1 112 ? 9.638 -2.293 11.423 1.00 96.31 112 LEU A CA 1
ATOM 822 C C . LEU A 1 112 ? 9.750 -3.048 10.091 1.00 96.31 112 LEU A C 1
ATOM 824 O O . LEU A 1 112 ? 9.209 -4.145 9.970 1.00 96.31 112 LEU A O 1
ATOM 828 N N . PRO A 1 113 ? 10.490 -2.526 9.096 1.00 90.75 113 PRO A N 1
ATOM 829 C CA . PRO A 1 113 ? 10.586 -3.165 7.784 1.00 90.75 113 PRO A CA 1
ATOM 830 C C . PRO A 1 113 ? 11.464 -4.428 7.789 1.00 90.75 113 PRO A C 1
ATOM 832 O O . PRO A 1 113 ? 11.509 -5.153 6.802 1.00 90.75 113 PRO A O 1
ATOM 835 N N . GLY A 1 114 ? 12.167 -4.703 8.890 1.00 90.62 114 GLY A N 1
ATOM 836 C CA . GLY A 1 114 ? 12.964 -5.908 9.075 1.00 90.62 114 GLY A CA 1
ATOM 837 C C . GLY A 1 114 ? 13.543 -6.008 10.490 1.00 90.62 114 GLY A C 1
ATOM 838 O O . GLY A 1 114 ? 13.536 -5.023 11.231 1.00 90.62 114 GLY A O 1
ATOM 839 N N . PRO A 1 115 ? 14.103 -7.170 10.870 1.00 88.06 115 PRO A N 1
ATOM 840 C CA . PRO A 1 115 ? 14.513 -7.467 12.249 1.00 88.06 115 PRO A CA 1
ATOM 841 C C . PRO A 1 115 ? 15.669 -6.595 12.762 1.00 88.06 115 PRO A C 1
ATOM 843 O O . PRO A 1 115 ? 15.841 -6.428 13.963 1.00 88.06 115 PRO A O 1
ATOM 846 N N . ARG A 1 116 ? 16.473 -6.023 11.857 1.00 91.88 116 ARG A N 1
ATOM 847 C CA . ARG A 1 116 ? 17.595 -5.131 12.201 1.00 91.88 116 ARG A CA 1
ATOM 848 C C . ARG A 1 116 ? 17.204 -3.652 12.228 1.00 91.88 116 ARG A C 1
ATOM 850 O O . ARG A 1 116 ? 18.024 -2.806 12.582 1.00 91.88 116 ARG A O 1
ATOM 857 N N . CYS A 1 117 ? 15.982 -3.321 11.824 1.00 92.12 117 CYS A N 1
ATOM 858 C CA . CYS A 1 117 ? 15.510 -1.948 11.760 1.00 92.12 117 CYS A CA 1
ATOM 859 C C . CYS A 1 117 ? 14.954 -1.525 13.119 1.00 92.12 117 CYS A C 1
ATOM 861 O O . CYS A 1 117 ? 14.304 -2.305 13.800 1.00 92.12 117 CYS A O 1
ATOM 863 N N . ARG A 1 118 ? 15.205 -0.274 13.512 1.00 92.56 118 ARG A N 1
ATOM 864 C CA . ARG A 1 118 ? 14.731 0.282 14.795 1.00 92.56 118 ARG A CA 1
ATOM 865 C C . ARG A 1 118 ? 13.715 1.407 14.635 1.00 92.56 118 ARG A C 1
ATOM 867 O O . ARG A 1 118 ? 13.099 1.818 15.610 1.00 92.56 118 ARG A O 1
ATOM 874 N N . LYS A 1 119 ? 13.565 1.925 13.414 1.00 94.81 119 LYS A N 1
ATOM 875 C CA . LYS A 1 119 ? 12.626 2.998 13.091 1.00 94.81 119 LYS A CA 1
ATOM 876 C C . LYS A 1 119 ? 11.406 2.411 12.380 1.00 94.81 119 LYS A C 1
ATOM 878 O O . LYS A 1 119 ? 11.605 1.588 11.480 1.00 94.81 119 LYS A O 1
ATOM 883 N N . PRO A 1 120 ? 10.184 2.817 12.767 1.00 94.06 120 PRO A N 1
ATOM 884 C CA . PRO A 1 120 ? 8.983 2.510 12.005 1.00 94.06 120 PRO A CA 1
ATOM 885 C C . PRO A 1 120 ? 9.119 2.964 10.550 1.00 94.06 120 PRO A C 1
ATOM 887 O O . PRO A 1 120 ? 9.775 3.963 10.260 1.00 94.06 120 PRO A O 1
ATOM 890 N N . HIS A 1 121 ? 8.507 2.217 9.641 1.00 94.31 121 HIS A N 1
ATOM 891 C CA . HIS A 1 121 ? 8.479 2.530 8.223 1.00 94.31 121 HIS A CA 1
ATOM 892 C C . HIS A 1 121 ? 7.163 3.228 7.874 1.00 94.31 121 HIS A C 1
ATOM 894 O O . HIS A 1 121 ? 6.109 2.593 7.905 1.00 94.31 121 HIS A O 1
ATOM 900 N N . ASP A 1 122 ? 7.225 4.499 7.473 1.00 94.56 122 ASP A N 1
ATOM 901 C CA . ASP A 1 122 ? 6.049 5.320 7.137 1.00 94.56 122 ASP A CA 1
ATOM 902 C C . ASP A 1 122 ? 5.101 4.604 6.165 1.00 94.56 122 ASP A C 1
ATOM 904 O O . ASP A 1 122 ? 3.914 4.475 6.430 1.00 94.56 122 ASP A O 1
ATOM 908 N N . GLY A 1 123 ? 5.639 4.011 5.092 1.00 94.88 123 GLY A N 1
ATOM 909 C CA . GLY A 1 123 ? 4.822 3.299 4.104 1.00 94.88 123 GLY A CA 1
ATOM 910 C C . GLY A 1 123 ? 4.082 2.062 4.641 1.00 94.88 123 GLY A C 1
ATOM 911 O O . GLY A 1 123 ? 3.113 1.626 4.025 1.00 94.88 123 GLY A O 1
ATOM 912 N N . LEU A 1 124 ? 4.504 1.484 5.777 1.00 97.44 124 LEU A N 1
ATOM 913 C CA . LEU A 1 124 ? 3.720 0.442 6.452 1.00 97.44 124 LEU A CA 1
ATOM 914 C C . LEU A 1 124 ? 2.530 1.068 7.176 1.00 97.44 124 LEU A C 1
ATOM 916 O O . LEU A 1 124 ? 1.409 0.594 6.992 1.00 97.44 124 LEU A O 1
ATOM 920 N N . ALA A 1 125 ? 2.775 2.143 7.931 1.00 98.00 125 ALA A N 1
ATOM 921 C CA . ALA A 1 125 ? 1.740 2.885 8.642 1.00 98.00 12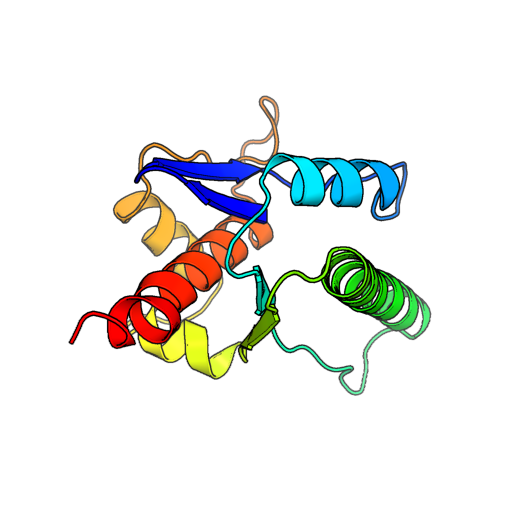5 ALA A CA 1
ATOM 922 C C . ALA A 1 125 ? 0.688 3.460 7.678 1.00 98.00 125 ALA A C 1
ATOM 924 O O . ALA A 1 125 ? -0.506 3.258 7.892 1.00 98.00 125 ALA A O 1
ATOM 925 N N . ASP A 1 126 ? 1.117 4.072 6.572 1.00 97.94 126 ASP A N 1
ATOM 926 C CA . ASP A 1 126 ? 0.214 4.570 5.531 1.00 97.94 126 ASP A CA 1
ATOM 927 C C . ASP A 1 126 ? -0.609 3.420 4.933 1.00 97.94 126 ASP A C 1
ATOM 929 O O . ASP A 1 126 ? -1.830 3.525 4.833 1.00 97.94 126 ASP A O 1
ATOM 933 N N . SER A 1 127 ? 0.017 2.276 4.616 1.00 98.19 127 SER A N 1
ATOM 934 C CA . SER A 1 127 ? -0.716 1.130 4.053 1.00 98.19 127 SER A CA 1
ATOM 935 C C . SER A 1 127 ? -1.758 0.538 5.010 1.00 98.19 127 SER A C 1
ATOM 937 O O . SER A 1 127 ? -2.831 0.138 4.562 1.00 98.19 127 SER A O 1
ATOM 939 N N . LEU A 1 128 ? -1.484 0.528 6.318 1.00 98.50 128 LEU A N 1
ATOM 940 C CA . LEU A 1 128 ? -2.441 0.110 7.348 1.00 98.50 128 LEU A CA 1
ATOM 941 C C . LEU A 1 128 ? -3.581 1.120 7.505 1.00 98.50 128 LEU A C 1
ATOM 943 O O . LEU A 1 128 ? -4.739 0.726 7.628 1.00 98.50 128 LEU A O 1
ATOM 947 N N . CYS A 1 129 ? -3.280 2.418 7.461 1.00 98.56 129 CYS A N 1
ATOM 948 C CA . CYS A 1 129 ? -4.305 3.458 7.506 1.00 98.56 129 CYS A CA 1
ATOM 949 C C . CYS A 1 129 ? -5.216 3.404 6.271 1.00 98.56 129 CYS A C 1
ATOM 951 O O . CYS A 1 129 ? -6.432 3.513 6.403 1.00 98.56 129 CYS A O 1
ATOM 953 N N . ILE A 1 130 ? -4.658 3.189 5.078 1.00 98.56 130 ILE A N 1
ATOM 954 C CA . ILE A 1 130 ? -5.429 3.041 3.835 1.00 98.56 130 ILE A CA 1
ATOM 955 C C . ILE A 1 130 ? -6.303 1.781 3.877 1.00 98.56 130 ILE A C 1
ATOM 957 O O . ILE A 1 130 ? -7.479 1.848 3.517 1.00 98.56 130 ILE A O 1
ATOM 961 N N . LEU A 1 131 ? -5.775 0.656 4.373 1.00 98.12 131 LEU A N 1
ATOM 962 C CA . LEU A 1 131 ? -6.562 -0.560 4.601 1.00 98.12 131 LEU A CA 1
ATOM 963 C C . LEU A 1 131 ? -7.743 -0.287 5.535 1.00 98.12 131 LEU A C 1
ATOM 965 O O . LEU A 1 131 ? -8.874 -0.670 5.240 1.00 98.12 131 LEU A O 1
ATOM 969 N N . GLU A 1 132 ? -7.501 0.413 6.640 1.00 97.75 132 GLU A N 1
ATOM 970 C CA . GLU A 1 132 ? -8.539 0.735 7.615 1.00 97.75 132 GLU A CA 1
ATOM 971 C C . GLU A 1 132 ? -9.596 1.692 7.054 1.00 97.75 132 GLU A C 1
ATOM 973 O O . GLU A 1 132 ? -10.782 1.553 7.358 1.00 97.75 132 GLU A O 1
ATOM 978 N N . TYR A 1 133 ? -9.197 2.632 6.194 1.00 98.19 133 TYR A N 1
ATOM 979 C CA . TYR A 1 133 ? -10.139 3.441 5.426 1.00 98.19 133 TYR A CA 1
ATOM 980 C C . TYR A 1 133 ? -11.017 2.565 4.529 1.00 98.19 133 TYR A C 1
ATOM 982 O O . TYR A 1 133 ? -12.242 2.681 4.580 1.00 98.19 133 TYR A O 1
ATOM 990 N N . GLY A 1 134 ? -10.407 1.659 3.757 1.00 97.31 134 GLY A N 1
ATOM 991 C CA . GLY A 1 134 ? -11.127 0.723 2.894 1.00 97.31 134 GLY A CA 1
ATOM 992 C C . GLY A 1 134 ? -12.131 -0.123 3.673 1.00 97.31 134 GLY A C 1
ATOM 993 O O . GLY A 1 134 ? -13.300 -0.204 3.299 1.00 97.31 134 GLY A O 1
ATOM 994 N N . ARG A 1 135 ? -11.717 -0.660 4.824 1.00 95.69 135 ARG A N 1
ATOM 995 C CA . ARG A 1 135 ? -12.585 -1.435 5.717 1.00 95.69 135 ARG A CA 1
ATOM 996 C C . ARG A 1 135 ? -13.780 -0.619 6.220 1.00 95.69 135 ARG A C 1
ATOM 998 O O . ARG A 1 135 ? -14.902 -1.112 6.185 1.00 95.69 135 ARG A O 1
ATOM 1005 N N . ARG A 1 136 ? -13.560 0.620 6.679 1.00 94.81 136 ARG A N 1
ATOM 1006 C CA . ARG A 1 136 ? -14.616 1.481 7.251 1.00 94.81 136 ARG A CA 1
ATOM 1007 C C . ARG A 1 136 ? -15.589 2.030 6.215 1.00 94.81 136 ARG A C 1
ATOM 1009 O O . ARG A 1 136 ? -16.772 2.145 6.509 1.00 94.81 136 ARG A O 1
ATOM 1016 N N . VAL A 1 137 ? -15.074 2.447 5.061 1.00 96.06 137 VAL A N 1
ATOM 1017 C CA . VAL A 1 137 ? -15.816 3.291 4.114 1.00 96.06 137 VAL A CA 1
ATOM 1018 C C . VAL A 1 137 ? -16.233 2.523 2.870 1.00 96.06 137 VAL A C 1
ATOM 1020 O O . VAL A 1 137 ? -17.345 2.716 2.408 1.00 96.06 137 VAL A O 1
ATOM 1023 N N . LEU A 1 138 ? -15.373 1.655 2.336 1.00 93.62 138 LEU A N 1
ATOM 1024 C CA . LEU A 1 138 ? -15.634 0.979 1.061 1.00 93.62 138 LEU A CA 1
ATOM 1025 C C . LEU A 1 138 ? -16.342 -0.363 1.268 1.00 93.62 138 LEU A C 1
ATOM 1027 O O . LEU A 1 138 ? -17.299 -0.672 0.569 1.00 93.62 138 LEU A O 1
ATOM 1031 N N . VAL A 1 139 ? -15.903 -1.142 2.259 1.00 89.06 139 VAL A N 1
ATOM 1032 C CA . VAL A 1 139 ? -16.505 -2.447 2.579 1.00 89.06 139 VAL A CA 1
ATOM 1033 C C . VAL A 1 139 ? -17.628 -2.301 3.605 1.00 89.06 139 VAL A C 1
ATOM 1035 O O . VAL A 1 139 ? -18.713 -2.840 3.412 1.00 89.06 139 VAL A O 1
ATOM 1038 N N . GLY A 1 140 ? -17.403 -1.532 4.676 1.00 69.44 140 GLY A N 1
ATOM 1039 C CA . GLY A 1 140 ? -18.373 -1.355 5.762 1.00 69.44 140 GLY A CA 1
ATOM 1040 C C . GLY A 1 140 ? -19.711 -0.724 5.352 1.00 69.44 140 GLY A C 1
ATOM 1041 O O . GLY A 1 140 ? -20.690 -0.888 6.069 1.00 69.44 140 GLY A O 1
ATOM 1042 N N . GLN A 1 141 ? -19.783 -0.045 4.201 1.00 55.25 141 GLN A N 1
ATOM 1043 C CA . GLN A 1 141 ? -21.031 0.516 3.663 1.00 55.25 141 GLN A CA 1
ATOM 1044 C C . GLN A 1 141 ? -21.882 -0.497 2.878 1.00 55.25 141 GLN A C 1
ATOM 1046 O O . GLN A 1 141 ? -23.032 -0.203 2.578 1.00 55.25 141 GLN A O 1
ATOM 1051 N N . LEU A 1 142 ? -21.359 -1.691 2.575 1.00 46.06 142 LEU A N 1
ATOM 1052 C CA . LEU A 1 142 ? -22.093 -2.764 1.885 1.00 46.06 142 LEU A CA 1
ATOM 1053 C C . LEU A 1 142 ? -22.825 -3.711 2.852 1.00 46.06 142 LEU A C 1
ATOM 1055 O O . LEU A 1 142 ? -23.402 -4.707 2.427 1.00 46.06 142 LEU A O 1
ATOM 1059 N N . SER A 1 143 ? -22.761 -3.438 4.158 1.00 40.41 143 SER A N 1
ATOM 1060 C CA . SER A 1 143 ? -23.367 -4.252 5.223 1.00 40.41 143 SER A CA 1
ATOM 1061 C C . SER A 1 143 ? -24.425 -3.490 6.035 1.00 40.41 143 SER A C 1
ATOM 1063 O O . SER A 1 143 ? -24.756 -3.917 7.140 1.00 40.41 143 SER A O 1
ATOM 1065 N N . GLY A 1 144 ? -24.914 -2.361 5.512 1.00 32.16 144 GLY A N 1
ATOM 1066 C CA . GLY A 1 144 ? -25.972 -1.531 6.099 1.00 32.16 144 GLY A CA 1
ATOM 1067 C C . GLY A 1 144 ? -27.204 -1.460 5.214 1.00 32.16 144 GLY A C 1
ATOM 1068 O O . GLY A 1 144 ? -27.035 -1.559 3.978 1.00 32.16 144 GLY A O 1
#

pLDDT: mean 93.87, std 9.4, range [32.16, 98.56]

Radius of gyration: 15.32 Å; chains: 1; bounding box: 44×37×34 Å

Foldseek 3Di:
DWDQDPNDIEFADADDDPHAGPLVVVLVVCLVSVDLEAEEEADDDDPPDDPVVRVRVVVRVVSNVVSCVVSVRHYHYHYLCRLLCPQLPPHPSDQVSLVVSCCVPPVVYDQANDPPGDDGDSVRSVSVSRVVCCVVPVVVVVVD

Secondary structure (DSSP, 8-state):
-EEEETTEEEE-PPPEETTEE-HHHHHHHHHHH--S-EEEE-----TT--HHHHHHHHHHHHHHHHHHHHTT--EEEE-HHHHHHHHSTTS--SHHHHHHHHHHH-TTS---SSTT--S--HHHHHHHHHHHHIIIIIIGGGG-